Protein AF-0000000068168580 (afdb_homodimer)

Foldseek 3Di:
DDKKKKKKFFAFAPPCLVVLQVVLVPDPQWPHKDQDDDPGGIMTMGIDRDPVRVVVSVVVSVPPPRTDDIDMGIDD/DDKKKKKKFFAFAPPCLVVLQVVLVPDPQWPHKDQDDDPGGIMTMGIDRDPVRVVVSVVVSVPPPGTDDIDMGIDD

Structure (mmCIF, N/CA/C/O backbone):
data_AF-0000000068168580-model_v1
#
loop_
_entity.id
_entity.type
_entity.pdbx_description
1 polymer 'Transcriptional regulator, AsnC family'
#
loop_
_atom_site.group_PDB
_atom_site.id
_atom_site.type_symbol
_atom_site.label_atom_id
_atom_site.label_alt_id
_atom_site.label_comp_id
_atom_site.label_asym_id
_atom_site.label_entity_id
_atom_site.label_seq_id
_atom_site.pdbx_PDB_ins_code
_atom_site.Cartn_x
_atom_site.Cartn_y
_atom_site.Cartn_z
_atom_site.occupancy
_atom_site.B_iso_or_equiv
_atom_site.auth_seq_id
_atom_site.auth_comp_id
_atom_site.auth_asym_id
_atom_site.auth_atom_id
_atom_site.pdbx_PDB_model_num
ATOM 1 N N . MET A 1 1 ? -11.508 -7.109 18.938 1 48.69 1 MET A N 1
ATOM 2 C CA . MET A 1 1 ? -12.266 -6.309 17.984 1 48.69 1 MET A CA 1
ATOM 3 C C . MET A 1 1 ? -11.383 -5.863 16.828 1 48.69 1 MET A C 1
ATOM 5 O O . MET A 1 1 ? -10.312 -5.285 17.047 1 48.69 1 MET A O 1
ATOM 9 N N . GLY A 1 2 ? -11.336 -6.301 15.555 1 68.12 2 GLY A N 1
ATOM 10 C CA . GLY A 1 2 ? -10.422 -6.238 14.43 1 68.12 2 GLY A CA 1
ATOM 11 C C . GLY A 1 2 ? -10.188 -4.828 13.922 1 68.12 2 GLY A C 1
ATOM 12 O O . GLY A 1 2 ? -11.016 -3.941 14.141 1 68.12 2 GLY A O 1
ATOM 13 N N . SER A 1 3 ? -8.992 -4.262 13.93 1 86.94 3 SER A N 1
ATOM 14 C CA . SER A 1 3 ? -8.68 -2.92 13.453 1 86.94 3 SER A CA 1
ATOM 15 C C . SER A 1 3 ? -8.828 -2.826 11.938 1 86.94 3 SER A C 1
ATOM 17 O O . SER A 1 3 ? -8.789 -3.842 11.234 1 86.94 3 SER A O 1
ATOM 19 N N . LEU A 1 4 ? -9.375 -1.582 11.539 1 93.81 4 LEU A N 1
ATOM 20 C CA . LEU A 1 4 ? -9.422 -1.288 10.117 1 93.81 4 LEU A CA 1
ATOM 21 C C . LEU A 1 4 ? -8.07 -0.809 9.609 1 93.81 4 LEU A C 1
ATOM 23 O O . LEU A 1 4 ? -7.324 -0.15 10.344 1 93.81 4 LEU A O 1
ATOM 27 N N . LYS A 1 5 ? -7.773 -1.195 8.391 1 96.44 5 LYS A N 1
ATOM 28 C CA . LYS A 1 5 ? -6.539 -0.759 7.746 1 96.44 5 LYS A CA 1
ATOM 29 C C . LYS A 1 5 ? -6.828 0.059 6.492 1 96.44 5 LYS A C 1
ATOM 31 O O . LYS A 1 5 ? -7.863 -0.126 5.848 1 96.44 5 LYS A O 1
ATOM 36 N N . ALA A 1 6 ? -6.023 0.995 6.227 1 97.44 6 ALA A N 1
ATOM 37 C CA . ALA A 1 6 ? -6.078 1.724 4.965 1 97.44 6 ALA A CA 1
ATOM 38 C C . ALA A 1 6 ? -4.68 2.08 4.473 1 97.44 6 ALA A C 1
ATOM 40 O O . ALA A 1 6 ? -3.719 2.062 5.25 1 97.44 6 ALA A O 1
ATOM 41 N N . TYR A 1 7 ? -4.59 2.291 3.244 1 98.19 7 TYR A N 1
ATOM 42 C CA . TYR A 1 7 ? -3.375 2.785 2.604 1 98.19 7 TYR A CA 1
ATOM 43 C C . TYR A 1 7 ? -3.629 4.121 1.915 1 98.19 7 TYR A C 1
ATOM 45 O O . TYR A 1 7 ? -4.629 4.285 1.211 1 98.19 7 TYR A O 1
ATOM 53 N N . VAL A 1 8 ? -2.74 5.043 2.119 1 98.06 8 VAL A N 1
ATOM 54 C CA . VAL A 1 8 ? -2.791 6.312 1.407 1 98.06 8 VAL A CA 1
ATOM 55 C C . VAL A 1 8 ? -1.574 6.441 0.492 1 98.06 8 VAL A C 1
ATOM 57 O O . VAL A 1 8 ? -0.433 6.434 0.961 1 98.06 8 VAL A O 1
ATOM 60 N N . LEU A 1 9 ? -1.801 6.473 -0.79 1 98 9 LEU A N 1
ATOM 61 C CA . LEU A 1 9 ? -0.771 6.703 -1.797 1 98 9 LEU A CA 1
ATOM 62 C C . LEU A 1 9 ? -0.623 8.195 -2.088 1 98 9 LEU A C 1
ATOM 64 O O . LEU A 1 9 ? -1.611 8.883 -2.352 1 98 9 LEU A O 1
ATOM 68 N N . LEU A 1 10 ? 0.656 8.688 -2.076 1 98.38 10 LEU A N 1
ATOM 69 C CA . LEU A 1 10 ? 0.835 10.141 -2.121 1 98.38 10 LEU A CA 1
ATOM 70 C C . LEU A 1 10 ? 1.738 10.539 -3.283 1 98.38 10 LEU A C 1
ATOM 72 O O . LEU A 1 10 ? 2.736 9.867 -3.557 1 98.38 10 LEU A O 1
ATOM 76 N N . ILE A 1 11 ? 1.326 11.578 -3.955 1 98.19 11 ILE A N 1
ATOM 77 C CA . ILE A 1 11 ? 2.26 12.375 -4.746 1 98.19 11 ILE A CA 1
ATOM 78 C C . ILE A 1 11 ? 2.633 13.648 -3.984 1 98.19 11 ILE A C 1
ATOM 80 O O . ILE A 1 11 ? 1.759 14.352 -3.48 1 98.19 11 ILE A O 1
ATOM 84 N N . THR A 1 12 ? 3.898 13.906 -3.846 1 98.25 12 THR A N 1
ATOM 85 C CA . THR A 1 12 ? 4.375 15.039 -3.064 1 98.25 12 THR A CA 1
ATOM 86 C C . THR A 1 12 ? 5.055 16.062 -3.965 1 98.25 12 THR A C 1
ATOM 88 O O . THR A 1 12 ? 5.348 15.789 -5.129 1 98.25 12 THR A O 1
ATOM 91 N N . SER A 1 13 ? 5.191 17.281 -3.393 1 98 13 SER A N 1
ATOM 92 C CA . SER A 1 13 ? 6.043 18.266 -4.066 1 98 13 SER A CA 1
ATOM 93 C C . SER A 1 13 ? 7.445 17.703 -4.289 1 98 13 SER A C 1
ATOM 95 O O . SER A 1 13 ? 7.918 16.859 -3.525 1 98 13 SER A O 1
ATOM 97 N N . ILE A 1 14 ? 8.07 18.172 -5.43 1 96.31 14 ILE A N 1
ATOM 98 C CA . ILE A 1 14 ? 9.383 17.688 -5.82 1 96.31 14 ILE A CA 1
ATOM 99 C C . ILE A 1 14 ? 10.359 17.812 -4.652 1 96.31 14 ILE A C 1
ATOM 101 O O . ILE A 1 14 ? 10.484 18.891 -4.062 1 96.31 14 ILE A O 1
ATOM 105 N N . GLY A 1 15 ? 11.039 16.75 -4.266 1 96.5 15 GLY A N 1
ATOM 106 C CA . GLY A 1 15 ? 12.086 16.766 -3.258 1 96.5 15 GLY A CA 1
ATOM 107 C C . GLY A 1 15 ? 11.555 16.781 -1.84 1 96.5 15 GLY A C 1
ATOM 108 O O . GLY A 1 15 ? 12.312 16.922 -0.883 1 96.5 15 GLY A O 1
ATOM 109 N N . LYS A 1 16 ? 10.258 16.547 -1.66 1 97.38 16 LYS A N 1
ATOM 110 C CA . LYS A 1 16 ? 9.68 16.734 -0.329 1 97.38 16 LYS A CA 1
ATOM 111 C C . LYS A 1 16 ? 9.234 15.398 0.261 1 97.38 16 LYS A C 1
ATOM 113 O O . LYS A 1 16 ? 8.633 15.359 1.337 1 97.38 16 LYS A O 1
ATOM 118 N N . GLU A 1 17 ? 9.508 14.297 -0.375 1 97.31 17 GLU A N 1
ATOM 119 C CA . GLU A 1 17 ? 9.031 12.984 0.058 1 97.31 17 GLU A CA 1
ATOM 120 C C . GLU A 1 17 ? 9.492 12.672 1.479 1 97.31 17 GLU A C 1
ATOM 122 O O . GLU A 1 17 ? 8.703 12.219 2.309 1 97.31 17 GLU A O 1
ATOM 127 N N . THR A 1 18 ? 10.805 12.961 1.771 1 96.25 18 THR A N 1
ATOM 128 C CA . THR A 1 18 ? 11.367 12.648 3.08 1 96.25 18 THR A CA 1
ATOM 129 C C . THR A 1 18 ? 10.734 13.523 4.16 1 96.25 18 THR A C 1
ATOM 131 O O . THR A 1 18 ? 10.391 13.031 5.238 1 96.25 18 THR A O 1
ATOM 134 N N . ASP A 1 19 ? 10.602 14.789 3.865 1 97.5 19 ASP A N 1
ATOM 135 C CA . ASP A 1 19 ? 9.969 15.703 4.809 1 97.5 19 ASP A CA 1
ATOM 136 C C . ASP A 1 19 ? 8.531 15.266 5.117 1 97.5 19 ASP A C 1
ATOM 138 O O . ASP A 1 19 ? 8.125 15.227 6.277 1 97.5 19 ASP A O 1
ATOM 142 N N . VAL A 1 20 ? 7.785 14.977 4.086 1 98.06 20 VAL A N 1
ATOM 143 C CA . VAL A 1 20 ? 6.402 14.531 4.219 1 98.06 20 VAL A CA 1
ATOM 144 C C . VAL A 1 20 ? 6.352 13.266 5.066 1 98.06 20 VAL A C 1
ATOM 146 O O . VAL A 1 20 ? 5.57 13.18 6.016 1 98.06 20 VAL A O 1
ATOM 149 N N . LEU A 1 21 ? 7.223 12.336 4.738 1 97.12 21 LEU A N 1
ATOM 150 C CA . LEU A 1 21 ? 7.27 11.062 5.449 1 97.12 21 LEU A CA 1
ATOM 151 C C . LEU A 1 21 ? 7.547 11.281 6.934 1 97.12 21 LEU A C 1
ATOM 153 O O . LEU A 1 21 ? 6.879 10.703 7.789 1 97.12 21 LEU A O 1
ATOM 157 N N . ASN A 1 22 ? 8.531 12.086 7.246 1 97.06 22 ASN A N 1
ATOM 158 C CA . ASN A 1 22 ? 8.906 12.359 8.633 1 97.06 22 ASN A CA 1
ATOM 159 C C . ASN A 1 22 ? 7.75 12.977 9.406 1 97.06 22 ASN A C 1
ATOM 161 O O . ASN A 1 22 ? 7.527 12.633 10.57 1 97.06 22 ASN A O 1
ATOM 165 N N . GLU A 1 23 ? 7.074 13.844 8.797 1 97.31 23 GLU A N 1
ATOM 166 C CA . GLU A 1 23 ? 5.938 14.492 9.438 1 97.31 23 GLU A CA 1
ATOM 167 C C . GLU A 1 23 ? 4.789 13.508 9.656 1 97.31 23 GLU A C 1
ATOM 169 O O . GLU A 1 23 ? 4.172 13.492 10.727 1 97.31 23 GLU A O 1
ATOM 174 N N . LEU A 1 24 ? 4.477 12.695 8.688 1 97.5 24 LEU A N 1
ATOM 175 C CA . LEU A 1 24 ? 3.328 11.797 8.75 1 97.5 24 LEU A CA 1
ATOM 176 C C . LEU A 1 24 ? 3.551 10.703 9.781 1 97.5 24 LEU A C 1
ATOM 178 O O . LEU A 1 24 ? 2.604 10.242 10.43 1 97.5 24 LEU A O 1
ATOM 182 N N . LYS A 1 25 ? 4.777 10.273 9.93 1 96.44 25 LYS A N 1
ATOM 183 C CA . LYS A 1 25 ? 5.09 9.203 10.875 1 96.44 25 LYS A CA 1
ATOM 184 C C . LYS A 1 25 ? 4.7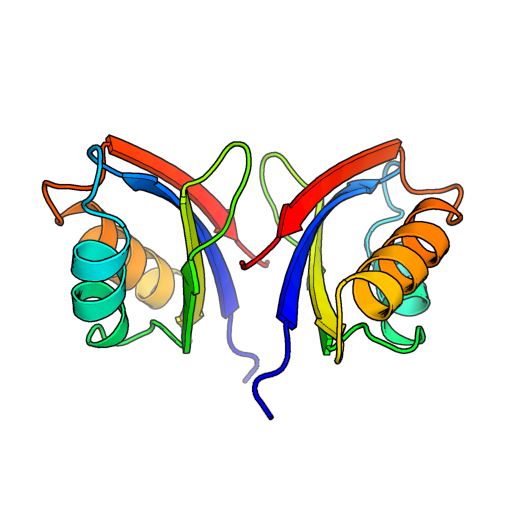93 9.633 12.305 1 96.44 25 LYS A C 1
ATOM 186 O O . LYS A 1 25 ? 4.68 8.789 13.203 1 96.44 25 LYS A O 1
ATOM 191 N N . LYS A 1 26 ? 4.625 10.891 12.516 1 96.62 26 LYS A N 1
ATOM 192 C CA . LYS A 1 26 ? 4.34 11.422 13.844 1 96.62 26 LYS A CA 1
ATOM 193 C C . LYS A 1 26 ? 2.844 11.406 14.141 1 96.62 26 LYS A C 1
ATOM 195 O O . LYS A 1 26 ? 2.426 11.609 15.281 1 96.62 26 LYS A O 1
ATOM 200 N N . LEU A 1 27 ? 2.074 11.211 13.18 1 97.06 27 LEU A N 1
ATOM 201 C CA . LEU A 1 27 ? 0.625 11.273 13.336 1 97.06 27 LEU A CA 1
ATOM 202 C C . LEU A 1 27 ? 0.094 10.008 13.992 1 97.06 27 LEU A C 1
ATOM 204 O O . LEU A 1 27 ? 0.48 8.898 13.609 1 97.06 27 LEU A O 1
ATOM 208 N N . GLU A 1 28 ? -0.857 10.281 14.828 1 94.94 28 GLU A N 1
ATOM 209 C CA . GLU A 1 28 ? -1.583 9.148 15.398 1 94.94 28 GLU A CA 1
ATOM 210 C C . GLU A 1 28 ? -2.371 8.398 14.32 1 94.94 28 GLU A C 1
ATOM 212 O O . GLU A 1 28 ? -2.984 9.016 13.453 1 94.94 28 GLU A O 1
ATOM 217 N N . GLY A 1 29 ? -2.355 7.082 14.297 1 96.5 29 GLY A N 1
ATOM 218 C CA . GLY A 1 29 ? -3.07 6.273 13.328 1 96.5 29 GLY A CA 1
ATOM 219 C C . GLY A 1 29 ? -2.188 5.785 12.195 1 96.5 29 GLY A C 1
ATOM 220 O O . GLY A 1 29 ? -2.555 4.855 11.469 1 96.5 29 GLY A O 1
ATOM 221 N N . VAL A 1 30 ? -1.084 6.562 12.016 1 98 30 VAL A N 1
ATOM 222 C CA . VAL A 1 30 ? -0.142 6.113 11 1 98 30 VAL A CA 1
ATOM 223 C C . VAL A 1 30 ? 0.712 4.973 11.547 1 98 30 VAL A C 1
ATOM 225 O O . VAL A 1 30 ? 1.419 5.148 1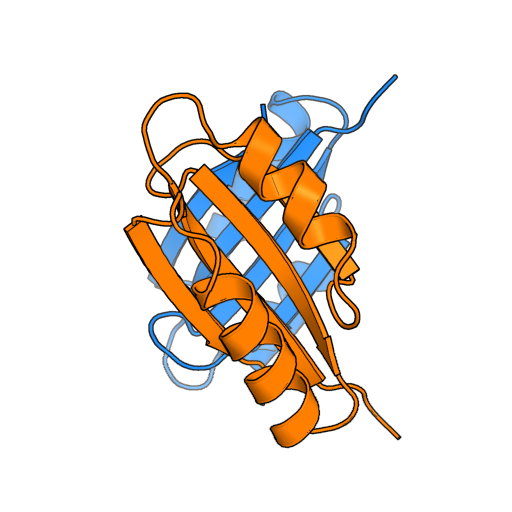2.547 1 98 30 VAL A O 1
ATOM 228 N N . LYS A 1 31 ? 0.638 3.859 10.914 1 96.75 31 LYS A N 1
ATOM 229 C CA . LYS A 1 31 ? 1.384 2.678 11.336 1 96.75 31 LYS A CA 1
ATOM 230 C C . LYS A 1 31 ? 2.77 2.645 10.703 1 96.75 31 LYS A C 1
ATOM 232 O O . LYS A 1 31 ? 3.74 2.227 11.336 1 96.75 31 LYS A O 1
ATOM 237 N N . ASP A 1 32 ? 2.811 3.031 9.5 1 96.12 32 ASP A N 1
ATOM 238 C CA . ASP A 1 32 ? 4.07 3.014 8.766 1 96.12 32 ASP A CA 1
ATOM 239 C C . ASP A 1 32 ? 4.004 3.924 7.539 1 96.12 32 ASP A C 1
ATOM 241 O O . ASP A 1 32 ? 2.918 4.227 7.043 1 96.12 32 ASP A O 1
ATOM 245 N N . GLY A 1 33 ? 5.113 4.379 7.129 1 97.12 33 GLY A N 1
ATOM 246 C CA . GLY A 1 33 ? 5.305 5.137 5.906 1 97.12 33 GLY A CA 1
ATOM 247 C C . GLY A 1 33 ? 6.551 4.734 5.141 1 97.12 33 GLY A C 1
ATOM 248 O O . GLY A 1 33 ? 7.605 4.512 5.738 1 97.12 33 GLY A O 1
ATOM 249 N N . THR A 1 34 ? 6.367 4.68 3.885 1 96.56 34 THR A N 1
ATOM 250 C CA . THR A 1 34 ? 7.477 4.223 3.049 1 96.56 34 THR A CA 1
ATOM 251 C C . THR A 1 34 ? 7.605 5.094 1.804 1 96.56 34 THR A C 1
ATOM 253 O O . THR A 1 34 ? 6.645 5.254 1.048 1 96.56 34 THR A O 1
ATOM 256 N N . ALA A 1 35 ? 8.812 5.668 1.633 1 96.38 35 ALA A N 1
ATOM 257 C CA . ALA A 1 35 ? 9.086 6.289 0.338 1 96.38 35 ALA A CA 1
ATOM 258 C C . ALA A 1 35 ? 9.188 5.234 -0.762 1 96.38 35 ALA A C 1
ATOM 260 O O . ALA A 1 35 ? 9.82 4.191 -0.577 1 96.38 35 ALA A O 1
ATOM 261 N N . VAL A 1 36 ? 8.5 5.504 -1.874 1 96.19 36 VAL A N 1
ATOM 262 C CA . VAL A 1 36 ? 8.492 4.539 -2.969 1 96.19 36 VAL A CA 1
ATOM 263 C C . VAL A 1 36 ? 8.742 5.258 -4.293 1 96.19 36 VAL A C 1
ATOM 265 O O . VAL A 1 36 ? 8.75 6.492 -4.344 1 96.19 36 VAL A O 1
ATOM 268 N N . TYR A 1 37 ? 9.047 4.328 -5.293 1 92.5 37 TYR A N 1
ATOM 269 C CA . TYR A 1 37 ? 9.258 4.824 -6.648 1 92.5 37 TYR A CA 1
ATOM 270 C C . TYR A 1 37 ? 8.195 4.289 -7.598 1 92.5 37 TYR A C 1
ATOM 272 O O . TYR A 1 37 ? 7.711 3.168 -7.426 1 92.5 37 TYR A O 1
ATOM 280 N N . GLY A 1 38 ? 7.949 5.105 -8.586 1 90.31 38 GLY A N 1
ATOM 281 C CA . GLY A 1 38 ? 6.879 4.812 -9.523 1 90.31 38 GLY A CA 1
ATOM 282 C C . GLY A 1 38 ? 5.891 5.957 -9.68 1 90.31 38 GLY A C 1
ATOM 283 O O . GLY A 1 38 ? 6.293 7.117 -9.805 1 90.31 38 GLY A O 1
ATOM 284 N N . GLU A 1 39 ? 4.617 5.527 -9.656 1 92.25 39 GLU A N 1
ATOM 285 C CA . GLU A 1 39 ? 3.592 6.539 -9.898 1 92.25 39 GLU A CA 1
ATOM 286 C C . GLU A 1 39 ? 3.346 7.387 -8.656 1 92.25 39 GLU A C 1
ATOM 288 O O . GLU A 1 39 ? 2.758 8.469 -8.742 1 92.25 39 GLU A O 1
ATOM 293 N N . TYR A 1 40 ? 3.67 6.879 -7.555 1 97.06 40 TYR A N 1
ATOM 294 C CA . TYR A 1 40 ? 3.521 7.594 -6.293 1 97.06 40 TYR A CA 1
ATOM 295 C C . TYR A 1 40 ? 4.871 7.777 -5.609 1 97.06 40 TYR A C 1
ATOM 297 O O . TYR A 1 40 ? 5.82 7.043 -5.883 1 97.06 40 TYR A O 1
ATOM 305 N N . ASP A 1 41 ? 4.902 8.703 -4.703 1 97.5 41 ASP A N 1
ATOM 306 C CA . ASP A 1 41 ? 6.152 9.031 -4.027 1 97.5 41 ASP A CA 1
ATOM 307 C C . ASP A 1 41 ? 6.227 8.367 -2.652 1 97.5 41 ASP A C 1
ATOM 309 O O . ASP A 1 41 ? 7.316 8.078 -2.152 1 97.5 41 ASP A O 1
ATOM 313 N N . VAL A 1 42 ? 5.09 8.227 -1.977 1 97.94 42 VAL A N 1
ATOM 314 C CA . VAL A 1 42 ? 5.023 7.723 -0.608 1 97.94 42 VAL A CA 1
ATOM 315 C C . VAL A 1 42 ? 3.803 6.82 -0.449 1 97.94 42 VAL A C 1
ATOM 317 O O . VAL A 1 42 ? 2.721 7.133 -0.951 1 97.94 42 VAL A O 1
ATOM 320 N N . VAL A 1 43 ? 3.955 5.703 0.212 1 98.19 43 VAL A N 1
ATOM 321 C CA . VAL A 1 43 ? 2.84 4.895 0.696 1 98.19 43 VAL A CA 1
ATOM 322 C C . VAL A 1 43 ? 2.754 4.992 2.217 1 98.19 43 VAL A C 1
ATOM 324 O O . VAL A 1 43 ? 3.744 4.766 2.916 1 98.19 43 VAL A O 1
ATOM 327 N N . VAL A 1 44 ? 1.598 5.328 2.74 1 98.25 44 VAL A N 1
ATOM 328 C CA . VAL A 1 44 ? 1.349 5.418 4.176 1 98.25 44 VAL A CA 1
ATOM 329 C C . VAL A 1 44 ? 0.354 4.34 4.594 1 98.25 44 VAL A C 1
ATOM 331 O O . VAL A 1 44 ? -0.708 4.191 3.986 1 98.25 44 VAL A O 1
ATOM 334 N N . GLU A 1 45 ? 0.703 3.547 5.527 1 98 45 GLU A N 1
ATOM 335 C CA . GLU A 1 45 ? -0.191 2.562 6.129 1 98 45 GLU A CA 1
ATOM 336 C C . GLU A 1 45 ? -0.86 3.117 7.383 1 98 45 GLU A C 1
ATOM 338 O O . GLU A 1 45 ? -0.181 3.582 8.297 1 98 45 GLU A O 1
ATOM 343 N N . ILE A 1 46 ? -2.148 3.025 7.391 1 97.69 46 ILE A N 1
ATOM 344 C CA . ILE A 1 46 ? -2.951 3.57 8.477 1 97.69 46 ILE A CA 1
ATOM 345 C C . ILE A 1 46 ? -3.727 2.445 9.164 1 97.69 46 ILE A C 1
ATOM 347 O O . ILE A 1 46 ? -4.168 1.5 8.508 1 97.69 46 ILE A O 1
ATOM 351 N N . GLU A 1 47 ? -3.873 2.564 10.469 1 97.19 47 GLU A N 1
ATOM 352 C CA . GLU A 1 47 ? -4.723 1.665 11.242 1 97.19 47 GLU A CA 1
ATOM 353 C C . GLU A 1 47 ? -5.613 2.443 12.211 1 97.19 47 GLU A C 1
ATOM 355 O O . GLU A 1 47 ? -5.176 3.426 12.812 1 97.19 47 GLU A O 1
ATOM 360 N N . GLY A 1 48 ? -6.805 2.051 12.305 1 96.38 48 GLY A N 1
ATOM 361 C CA . GLY A 1 48 ? -7.766 2.678 13.195 1 96.38 48 GLY A CA 1
ATOM 362 C C . GLY A 1 48 ? -8.805 1.71 13.727 1 96.38 48 GLY A C 1
ATOM 363 O O . GLY A 1 48 ? -9 0.628 13.164 1 96.38 48 GLY A O 1
ATOM 364 N N . LYS A 1 49 ? -9.492 2.098 14.742 1 95.31 49 LYS A N 1
ATOM 365 C CA . LYS A 1 49 ? -10.477 1.226 15.383 1 95.31 49 LYS A CA 1
ATOM 366 C C . LYS A 1 49 ? -11.781 1.198 14.594 1 95.31 49 LYS A C 1
ATOM 368 O O . LYS A 1 49 ? -12.547 0.24 14.688 1 95.31 49 LYS A O 1
ATOM 373 N N . ASP A 1 50 ? -12.031 2.289 13.922 1 94.31 50 ASP A N 1
ATOM 374 C CA . ASP A 1 50 ? -13.227 2.42 13.086 1 94.31 50 ASP A CA 1
ATOM 375 C C . ASP A 1 50 ? -13 3.43 11.961 1 94.31 50 ASP A C 1
ATOM 377 O O . ASP A 1 50 ? -11.906 3.979 11.82 1 94.31 50 ASP A O 1
ATOM 381 N N . LEU A 1 51 ? -14.023 3.533 11.117 1 94.38 51 LEU A N 1
ATOM 382 C CA . LEU A 1 51 ? -13.914 4.395 9.945 1 94.38 51 LEU A CA 1
ATOM 383 C C . LEU A 1 51 ? -13.664 5.844 10.359 1 94.38 51 LEU A C 1
ATOM 385 O O . LEU A 1 51 ? -12.961 6.578 9.664 1 94.38 51 LEU A O 1
ATOM 389 N N . ASP A 1 52 ? -14.305 6.223 11.445 1 95.94 52 ASP A N 1
ATOM 390 C CA . ASP A 1 52 ? -14.109 7.586 11.93 1 95.94 52 ASP A CA 1
ATOM 391 C C . ASP A 1 52 ? -12.633 7.848 12.242 1 95.94 52 ASP A C 1
ATOM 393 O O . ASP A 1 52 ? -12.102 8.906 11.914 1 95.94 52 ASP A O 1
ATOM 397 N N . ASP A 1 53 ? -11.977 6.926 12.922 1 95.94 53 ASP A N 1
ATOM 398 C CA . ASP A 1 53 ? -10.555 7.035 13.219 1 95.94 53 ASP A CA 1
ATOM 399 C C . ASP A 1 53 ? -9.727 7.129 11.945 1 95.94 53 ASP A C 1
ATOM 401 O O . ASP A 1 53 ? -8.812 7.949 11.844 1 95.94 53 ASP A O 1
ATOM 405 N N . ILE A 1 54 ? -10.047 6.293 11.008 1 96.62 54 ILE A N 1
ATOM 406 C CA . ILE A 1 54 ? -9.344 6.273 9.727 1 96.62 54 ILE A CA 1
ATOM 407 C C . ILE A 1 54 ? -9.5 7.625 9.031 1 96.62 54 ILE A C 1
ATOM 409 O O . ILE A 1 54 ? -8.508 8.227 8.602 1 96.62 54 ILE A O 1
ATOM 413 N N . ASN A 1 55 ? -10.758 8.086 8.906 1 96.44 55 ASN A N 1
ATOM 414 C CA . ASN A 1 55 ? -11.047 9.352 8.242 1 96.44 55 ASN A CA 1
ATOM 415 C C . ASN A 1 55 ? -10.312 10.516 8.906 1 96.44 55 ASN A C 1
ATOM 417 O O . ASN A 1 55 ? -9.844 11.43 8.227 1 96.44 55 ASN A O 1
ATOM 421 N N . ARG A 1 56 ? -10.25 10.484 10.195 1 97.38 56 ARG A N 1
ATOM 422 C CA . ARG A 1 56 ? -9.516 11.523 10.922 1 97.38 56 ARG A CA 1
ATOM 423 C C . ARG A 1 56 ? -8.047 11.531 10.531 1 97.38 56 ARG A C 1
ATOM 425 O O . ARG A 1 56 ? -7.465 12.602 10.312 1 97.38 56 ARG A O 1
ATOM 432 N N . THR A 1 57 ? -7.449 10.398 10.547 1 97.88 57 THR A N 1
ATOM 433 C CA . THR A 1 57 ? -6.043 10.297 10.172 1 97.88 57 THR A CA 1
ATOM 434 C C . THR A 1 57 ? -5.824 10.781 8.742 1 97.88 57 THR A C 1
ATOM 436 O O . THR A 1 57 ? -4.895 11.539 8.477 1 97.88 57 THR A O 1
ATOM 439 N N . ILE A 1 58 ? -6.734 10.367 7.82 1 97.5 58 ILE A N 1
ATOM 440 C CA . ILE A 1 58 ? -6.645 10.781 6.422 1 97.5 58 ILE A CA 1
ATOM 441 C C . ILE A 1 58 ? -6.727 12.297 6.324 1 97.5 58 ILE A C 1
ATOM 443 O O . ILE A 1 58 ? -5.957 12.922 5.59 1 97.5 58 ILE A O 1
ATOM 447 N N . SER A 1 59 ? -7.656 12.836 7.07 1 97.62 59 SER A N 1
ATOM 448 C CA . SER A 1 59 ? -7.828 14.289 7.062 1 97.62 59 SER A CA 1
ATOM 449 C C . SER A 1 59 ? -6.559 14.992 7.523 1 97.62 59 SER A C 1
ATOM 451 O O . SER A 1 59 ? -6.176 16.031 6.961 1 97.62 59 SER A O 1
ATOM 453 N N . GLN A 1 60 ? -5.93 14.484 8.523 1 97.75 60 GLN A N 1
ATOM 454 C CA . GLN A 1 60 ? -4.688 15.07 9.016 1 97.75 60 GLN A CA 1
ATOM 455 C C . GLN A 1 60 ? -3.578 14.961 7.973 1 97.75 60 GLN A C 1
ATOM 457 O O . GLN A 1 60 ? -2.793 15.891 7.793 1 97.75 60 GLN A O 1
ATOM 462 N N . ILE A 1 61 ? -3.465 13.867 7.309 1 98.06 61 ILE A N 1
ATOM 463 C CA . ILE A 1 61 ? -2.477 13.656 6.258 1 98.06 61 ILE A CA 1
ATOM 464 C C . ILE A 1 61 ? -2.656 14.711 5.164 1 98.06 61 ILE A C 1
ATOM 466 O O . ILE A 1 61 ? -1.685 15.328 4.727 1 98.06 61 ILE A O 1
ATOM 470 N N . ARG A 1 62 ? -3.865 14.922 4.773 1 97.06 62 ARG A N 1
ATOM 471 C CA . ARG A 1 62 ? -4.172 15.773 3.631 1 97.06 62 ARG A CA 1
ATOM 472 C C . ARG A 1 62 ? -3.908 17.25 3.957 1 97.06 62 ARG A C 1
ATOM 474 O O . ARG A 1 62 ? -3.908 18.094 3.062 1 97.06 62 ARG A O 1
ATOM 481 N N . ARG A 1 63 ? -3.584 17.531 5.184 1 96.62 63 ARG A N 1
ATOM 482 C CA . ARG A 1 63 ? -3.322 18.922 5.582 1 96.62 63 ARG A CA 1
ATOM 483 C C . ARG A 1 63 ? -1.893 19.328 5.238 1 96.62 63 ARG A C 1
ATOM 485 O O . ARG A 1 63 ? -1.556 20.516 5.258 1 96.62 63 ARG A O 1
ATOM 492 N N . ASN A 1 64 ? -1.067 18.375 5.055 1 97.81 64 ASN A N 1
ATOM 493 C CA . ASN A 1 64 ? 0.314 18.688 4.703 1 97.81 64 ASN A CA 1
ATOM 494 C C . ASN A 1 64 ? 0.406 19.375 3.344 1 97.81 64 ASN A C 1
ATOM 496 O O . ASN A 1 64 ? 0.027 18.797 2.324 1 97.81 64 ASN A O 1
ATOM 500 N N . PRO A 1 65 ? 0.923 20.578 3.293 1 97.5 65 PRO A N 1
ATOM 501 C CA . PRO A 1 65 ? 0.878 21.359 2.053 1 97.5 65 PRO A CA 1
ATOM 502 C C . PRO A 1 65 ? 1.805 20.812 0.974 1 97.5 65 PRO A C 1
ATOM 504 O O . PRO A 1 65 ? 1.72 21.219 -0.187 1 97.5 65 PRO A O 1
ATOM 507 N N . ASN A 1 66 ? 2.654 19.984 1.325 1 98.5 66 ASN A N 1
ATOM 508 C CA . ASN A 1 66 ? 3.588 19.438 0.353 1 98.5 66 ASN A CA 1
ATOM 509 C C . ASN A 1 66 ? 3.031 18.172 -0.298 1 98.5 66 ASN A C 1
ATOM 511 O O . ASN A 1 66 ? 3.717 17.516 -1.09 1 98.5 66 ASN A O 1
ATOM 515 N N . ILE A 1 67 ? 1.836 17.781 0.042 1 98.25 67 ILE A N 1
ATOM 516 C CA . ILE A 1 67 ? 1.139 16.688 -0.621 1 98.25 67 ILE A CA 1
ATOM 517 C C . ILE A 1 67 ? 0.266 17.234 -1.747 1 98.25 67 ILE A C 1
ATOM 519 O O . ILE A 1 67 ? -0.63 18.047 -1.507 1 98.25 67 ILE A O 1
ATOM 523 N N . ILE A 1 68 ? 0.525 16.719 -2.924 1 97.94 68 ILE A N 1
ATOM 524 C CA . ILE A 1 68 ? -0.101 17.234 -4.137 1 97.94 68 ILE A CA 1
ATOM 525 C C . ILE A 1 68 ? -1.332 16.406 -4.477 1 97.94 68 ILE A C 1
ATOM 527 O O . ILE A 1 68 ? -2.34 16.938 -4.953 1 97.94 68 ILE A O 1
ATOM 531 N N . ARG A 1 69 ? -1.269 15.125 -4.32 1 96.81 69 ARG A N 1
ATOM 532 C CA . ARG A 1 69 ? -2.342 14.195 -4.656 1 96.81 69 ARG A CA 1
ATOM 533 C C . ARG A 1 69 ? -2.361 13.008 -3.695 1 96.81 69 ARG A C 1
ATOM 535 O O . ARG A 1 69 ? -1.308 12.516 -3.287 1 96.81 69 ARG A O 1
ATOM 542 N N . THR A 1 70 ? -3.609 12.594 -3.354 1 96.12 70 THR A N 1
ATOM 543 C CA . THR A 1 70 ? -3.783 11.422 -2.498 1 96.12 70 THR A CA 1
ATOM 544 C C . THR A 1 70 ? -4.766 10.438 -3.123 1 96.12 70 THR A C 1
ATOM 546 O O . THR A 1 70 ? -5.766 10.844 -3.719 1 96.12 70 THR A O 1
ATOM 549 N N . VAL A 1 71 ? -4.453 9.211 -3.084 1 96 71 VAL A N 1
ATOM 550 C CA . VAL A 1 71 ? -5.371 8.102 -3.342 1 96 71 VAL A CA 1
ATOM 551 C C . VAL A 1 71 ? -5.48 7.223 -2.1 1 96 71 VAL A C 1
ATOM 553 O O . VAL A 1 71 ? -4.469 6.762 -1.567 1 96 71 VAL A O 1
ATOM 556 N N . THR A 1 72 ? -6.711 7.039 -1.644 1 95.69 72 THR A N 1
ATOM 557 C CA . THR A 1 72 ? -6.906 6.242 -0.436 1 95.69 72 THR A CA 1
ATOM 558 C C . THR A 1 72 ? -7.586 4.918 -0.765 1 95.69 72 THR A C 1
ATOM 560 O O . THR A 1 72 ? -8.594 4.891 -1.478 1 95.69 72 THR A O 1
ATOM 563 N N . LEU A 1 73 ? -6.934 3.838 -0.286 1 96.06 73 LEU A N 1
ATOM 564 C CA . LEU A 1 73 ? -7.488 2.492 -0.365 1 96.06 73 LEU A CA 1
ATOM 565 C C . LEU A 1 73 ? -7.852 1.971 1.021 1 96.06 73 LEU A C 1
ATOM 567 O O . LEU A 1 73 ? -6.988 1.861 1.895 1 96.06 73 LEU A O 1
ATOM 571 N N . ILE A 1 74 ? -9.141 1.625 1.292 1 94.81 74 ILE A N 1
ATOM 572 C CA . ILE A 1 74 ? -9.609 1.27 2.629 1 94.81 74 ILE A CA 1
ATOM 573 C C . ILE A 1 74 ? -9.992 -0.208 2.664 1 94.81 74 ILE A C 1
ATOM 575 O O . ILE A 1 74 ? -10.602 -0.719 1.722 1 94.81 74 ILE A O 1
ATOM 579 N N . SER A 1 75 ? -9.547 -0.801 3.785 1 91.5 75 SER A N 1
ATOM 580 C CA . SER A 1 75 ? -9.984 -2.174 4.012 1 91.5 75 SER A CA 1
ATOM 581 C C . SER A 1 75 ? -11.43 -2.223 4.484 1 91.5 75 SER A C 1
ATOM 583 O O . SER A 1 75 ? -11.914 -1.276 5.105 1 91.5 75 SER A O 1
ATOM 585 N N . MET A 1 76 ? -12.203 -3.012 4.105 1 75.06 76 MET A N 1
ATOM 586 C CA . MET A 1 76 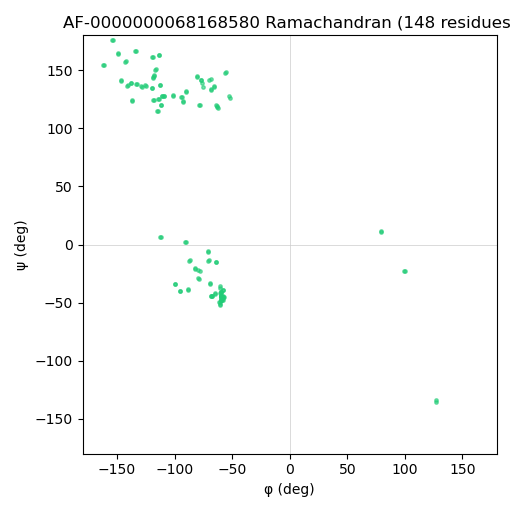? -13.523 -3.152 4.711 1 75.06 76 MET A CA 1
ATOM 587 C C . MET A 1 76 ? -13.844 -4.621 4.977 1 75.06 76 MET A C 1
ATOM 589 O O . MET A 1 76 ? -13.336 -5.504 4.289 1 75.06 76 MET A O 1
ATOM 593 N N . MET B 1 1 ? 21.453 -4.953 8.18 1 48.62 1 MET B N 1
ATOM 594 C CA . MET B 1 1 ? 21.375 -4.719 6.738 1 48.62 1 MET B CA 1
ATOM 595 C C . MET B 1 1 ? 19.938 -4.438 6.312 1 48.62 1 MET B C 1
ATOM 597 O O . MET B 1 1 ? 19.031 -5.203 6.633 1 48.62 1 MET B O 1
ATOM 601 N N . GLY B 1 2 ? 19.344 -3.275 5.938 1 68.25 2 GLY B N 1
ATOM 602 C CA . GLY B 1 2 ? 18.016 -2.74 5.773 1 68.25 2 GLY B CA 1
ATOM 603 C C . GLY B 1 2 ? 17.203 -3.461 4.711 1 68.25 2 GLY B C 1
ATOM 604 O O . GLY B 1 2 ? 17.766 -4.078 3.807 1 68.25 2 GLY B O 1
ATOM 605 N N . SER B 1 3 ? 16.094 -4.109 4.988 1 86.81 3 SER B N 1
ATOM 606 C CA . SER B 1 3 ? 15.25 -4.809 4.023 1 86.81 3 SER B CA 1
ATOM 607 C C . SER B 1 3 ? 14.523 -3.824 3.111 1 86.81 3 SER B C 1
ATOM 609 O O . SER B 1 3 ? 14.352 -2.654 3.463 1 86.81 3 SER B O 1
ATOM 611 N N . LEU B 1 4 ? 14.445 -4.305 1.792 1 93.81 4 LEU B N 1
ATOM 612 C CA . LEU B 1 4 ? 13.648 -3.541 0.842 1 93.81 4 LEU B CA 1
ATOM 613 C C . LEU B 1 4 ? 12.164 -3.863 0.998 1 93.81 4 LEU B C 1
ATOM 615 O O . LEU B 1 4 ? 11.805 -4.996 1.325 1 93.81 4 LEU B O 1
ATOM 619 N N . LYS B 1 5 ? 11.367 -2.83 0.806 1 96.44 5 LYS B N 1
ATOM 620 C CA . LYS B 1 5 ? 9.914 -3 0.861 1 96.44 5 LYS B CA 1
ATOM 621 C C . LYS B 1 5 ? 9.273 -2.656 -0.479 1 96.44 5 LYS B C 1
ATOM 623 O O . LYS B 1 5 ? 9.797 -1.841 -1.237 1 96.44 5 LYS B O 1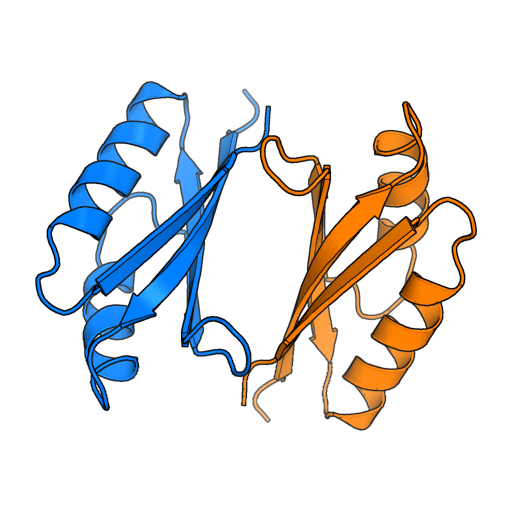
ATOM 628 N N . ALA B 1 6 ? 8.258 -3.348 -0.817 1 97.5 6 ALA B N 1
ATOM 629 C CA . ALA B 1 6 ? 7.445 -2.994 -1.98 1 97.5 6 ALA B CA 1
ATOM 630 C C . ALA B 1 6 ? 5.965 -3.248 -1.713 1 97.5 6 ALA B C 1
ATOM 632 O O . ALA B 1 6 ? 5.613 -3.979 -0.785 1 97.5 6 ALA B O 1
ATOM 633 N N . TYR B 1 7 ? 5.184 -2.6 -2.43 1 98.19 7 TYR B N 1
ATOM 634 C CA . TYR B 1 7 ? 3.74 -2.803 -2.432 1 98.19 7 TYR B CA 1
ATOM 635 C C . TYR B 1 7 ? 3.25 -3.213 -3.814 1 98.19 7 TYR B C 1
ATOM 637 O O . TYR B 1 7 ? 3.641 -2.615 -4.82 1 98.19 7 TYR B O 1
ATOM 645 N N . VAL B 1 8 ? 2.426 -4.195 -3.848 1 98.06 8 VAL B N 1
ATOM 646 C CA . VAL B 1 8 ? 1.774 -4.594 -5.09 1 98.06 8 VAL B CA 1
ATOM 647 C C . VAL B 1 8 ? 0.269 -4.363 -4.984 1 98.06 8 VAL B C 1
ATOM 649 O O . VAL B 1 8 ? -0.396 -4.945 -4.125 1 98.06 8 VAL B O 1
ATOM 652 N N . LEU B 1 9 ? -0.243 -3.473 -5.781 1 98 9 LEU B N 1
ATOM 653 C CA . LEU B 1 9 ? -1.673 -3.209 -5.895 1 98 9 LEU B CA 1
ATOM 654 C C . LEU B 1 9 ? -2.305 -4.094 -6.965 1 98 9 LEU B C 1
ATOM 656 O O . LEU B 1 9 ? -1.807 -4.164 -8.094 1 98 9 LEU B O 1
ATOM 660 N N . LEU B 1 10 ? -3.457 -4.746 -6.613 1 98.38 10 LEU B N 1
ATOM 661 C CA . LEU B 1 10 ? -3.971 -5.773 -7.516 1 98.38 10 LEU B CA 1
ATOM 662 C C . LEU B 1 10 ? -5.422 -5.492 -7.891 1 98.38 10 LEU B C 1
ATOM 664 O O . LEU B 1 10 ? -6.219 -5.082 -7.039 1 98.38 10 LEU B O 1
ATOM 668 N N . ILE B 1 11 ? -5.703 -5.668 -9.141 1 98.12 11 ILE B N 1
ATOM 669 C CA . ILE B 1 11 ? -7.074 -5.914 -9.578 1 98.12 11 ILE B CA 1
ATOM 670 C C . ILE B 1 11 ? -7.266 -7.406 -9.852 1 98.12 11 ILE B C 1
ATOM 672 O O . ILE B 1 11 ? -6.461 -8.023 -10.547 1 98.12 11 ILE B O 1
ATOM 676 N N . THR B 1 12 ? -8.273 -7.988 -9.273 1 98.25 12 THR B N 1
ATOM 677 C CA . THR B 1 12 ? -8.508 -9.422 -9.391 1 98.25 12 THR B CA 1
ATOM 678 C C . THR B 1 12 ? -9.789 -9.703 -10.164 1 98.25 12 THR B C 1
ATOM 680 O O . THR B 1 12 ? -10.594 -8.789 -10.406 1 98.25 12 THR B O 1
ATOM 683 N N . SER B 1 13 ? -9.883 -10.961 -10.609 1 98 13 SER B N 1
ATOM 684 C CA . SER B 1 13 ? -11.164 -11.398 -11.148 1 98 13 SER B CA 1
ATOM 685 C C . SER B 1 13 ? -12.289 -11.203 -10.133 1 98 13 SER B C 1
ATOM 687 O O . SER B 1 13 ? -12.047 -11.242 -8.93 1 98 13 SER B O 1
ATOM 689 N N . ILE B 1 14 ? -13.516 -10.914 -10.688 1 96.31 14 ILE B N 1
ATOM 690 C CA . ILE B 1 14 ? -14.672 -10.625 -9.844 1 96.31 14 ILE B CA 1
ATOM 691 C C . ILE B 1 14 ? -14.852 -11.742 -8.82 1 96.31 14 ILE B C 1
ATOM 693 O O . ILE B 1 14 ? -14.898 -12.922 -9.18 1 96.31 14 ILE B O 1
ATOM 697 N N . GLY B 1 15 ? -14.945 -11.43 -7.551 1 96.5 15 GLY B N 1
ATOM 698 C CA . GLY B 1 15 ? -15.25 -12.375 -6.488 1 96.5 15 GLY B CA 1
ATOM 699 C C . GLY B 1 15 ? -14.055 -13.211 -6.066 1 96.5 15 GLY B C 1
ATOM 700 O O . GLY B 1 15 ? -14.195 -14.141 -5.266 1 96.5 15 GLY B O 1
ATOM 701 N N . LYS B 1 16 ? -12.867 -12.867 -6.523 1 97.44 16 LYS B N 1
ATOM 702 C CA . LYS B 1 16 ? -11.727 -13.75 -6.273 1 97.44 16 LYS B CA 1
ATOM 703 C C . LYS B 1 16 ? -10.734 -13.102 -5.316 1 97.44 16 LYS B C 1
ATOM 705 O O . LYS B 1 16 ? -9.656 -13.656 -5.059 1 97.44 16 LYS B O 1
ATOM 710 N N . GLU B 1 17 ? -11.039 -11.961 -4.75 1 97.25 17 GLU B N 1
ATOM 711 C CA . GLU B 1 17 ? -10.117 -11.219 -3.898 1 97.25 17 GLU B CA 1
ATOM 712 C C . GLU B 1 17 ? -9.648 -12.07 -2.721 1 97.25 17 GLU B C 1
ATOM 714 O O . GLU B 1 17 ? -8.453 -12.117 -2.416 1 97.25 17 GLU B O 1
ATOM 719 N N . THR B 1 18 ? -10.609 -12.789 -2.064 1 96.25 18 THR B N 1
ATOM 720 C CA . THR B 1 18 ? -10.289 -13.586 -0.89 1 96.25 18 THR B CA 1
ATOM 721 C C . THR B 1 18 ? -9.398 -14.766 -1.269 1 96.25 18 THR B C 1
ATOM 723 O O . THR B 1 18 ? -8.422 -15.07 -0.575 1 96.25 18 THR B O 1
ATOM 726 N N . ASP B 1 19 ? -9.75 -15.414 -2.344 1 97.5 19 ASP B N 1
ATOM 727 C CA . ASP B 1 19 ? -8.945 -16.531 -2.822 1 97.5 19 ASP B CA 1
ATOM 728 C C . ASP B 1 19 ? -7.516 -16.094 -3.141 1 97.5 19 ASP B C 1
ATOM 730 O O . ASP B 1 19 ? -6.551 -16.75 -2.74 1 97.5 19 ASP B O 1
ATOM 734 N N . VAL B 1 20 ? -7.402 -15.023 -3.865 1 98.06 20 VAL B N 1
ATOM 735 C CA . VAL B 1 20 ? -6.105 -14.469 -4.238 1 98.06 20 VAL B CA 1
ATOM 736 C C . VAL B 1 20 ? -5.305 -14.141 -2.979 1 98.06 20 VAL B C 1
ATOM 738 O O . VAL B 1 20 ? -4.141 -14.523 -2.857 1 98.06 20 VAL B O 1
ATOM 741 N N . LEU B 1 21 ? -5.969 -13.477 -2.057 1 97.12 21 LEU B N 1
ATOM 742 C CA . LEU B 1 21 ? -5.32 -13.078 -0.811 1 97.12 21 LEU B CA 1
ATOM 743 C C . LEU B 1 21 ? -4.801 -14.297 -0.056 1 97.12 21 LEU B C 1
ATOM 745 O O . LEU B 1 21 ? -3.658 -14.297 0.411 1 97.12 21 LEU B O 1
ATOM 749 N N . ASN B 1 22 ? -5.617 -15.305 0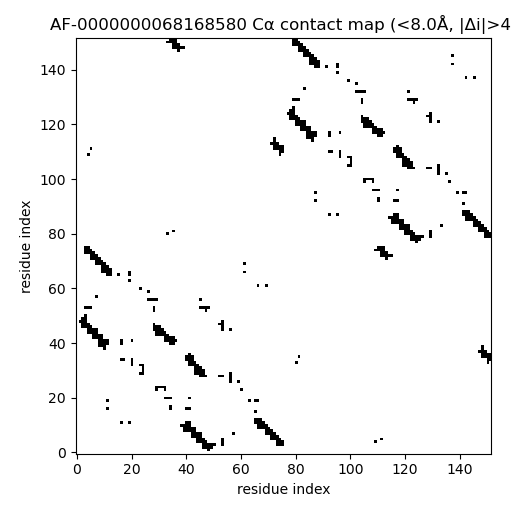.088 1 97.06 22 ASN B N 1
ATOM 750 C CA . ASN B 1 22 ? -5.238 -16.516 0.805 1 97.06 22 ASN B CA 1
ATOM 751 C C . ASN B 1 22 ? -4.031 -17.188 0.162 1 97.06 22 ASN B C 1
ATOM 753 O O . ASN B 1 22 ? -3.141 -17.688 0.862 1 97.06 22 ASN B O 1
ATOM 757 N N . GLU B 1 23 ? -4.008 -17.219 -1.087 1 97.31 23 GLU B N 1
ATOM 758 C CA . GLU B 1 23 ? -2.898 -17.828 -1.814 1 97.31 23 GLU B CA 1
ATOM 759 C C . GLU B 1 23 ? -1.62 -17.016 -1.659 1 97.31 23 GLU B C 1
ATOM 761 O O . GLU B 1 23 ? -0.542 -17.562 -1.44 1 97.31 23 GLU B O 1
ATOM 766 N N . LEU B 1 24 ? -1.714 -15.711 -1.773 1 97.44 24 LEU B N 1
ATOM 767 C CA . LEU B 1 24 ? -0.537 -14.852 -1.755 1 97.44 24 LEU B CA 1
ATOM 768 C C . LEU B 1 24 ? 0.099 -14.828 -0.369 1 97.44 24 LEU B C 1
ATOM 770 O O . LEU B 1 24 ? 1.32 -14.719 -0.243 1 97.44 24 LEU B O 1
ATOM 774 N N . LYS B 1 25 ? -0.709 -14.93 0.643 1 96.38 25 LYS B N 1
ATOM 775 C CA . LYS B 1 25 ? -0.199 -14.891 2.012 1 96.38 25 LYS B CA 1
ATOM 776 C C . LYS B 1 25 ? 0.71 -16.094 2.289 1 96.38 25 LYS B C 1
ATOM 778 O O . LYS B 1 25 ? 1.484 -16.078 3.25 1 96.38 25 LYS B O 1
ATOM 783 N N . LYS B 1 26 ? 0.663 -17.062 1.454 1 96.56 26 LYS B N 1
ATOM 784 C CA . LYS B 1 26 ? 1.478 -18.266 1.613 1 96.56 26 LYS B CA 1
ATOM 785 C C . LYS B 1 26 ? 2.85 -18.078 0.971 1 96.56 26 LYS B C 1
ATOM 787 O O . LYS B 1 26 ? 3.75 -18.906 1.183 1 96.56 26 LYS B O 1
ATOM 792 N N . LEU B 1 27 ? 2.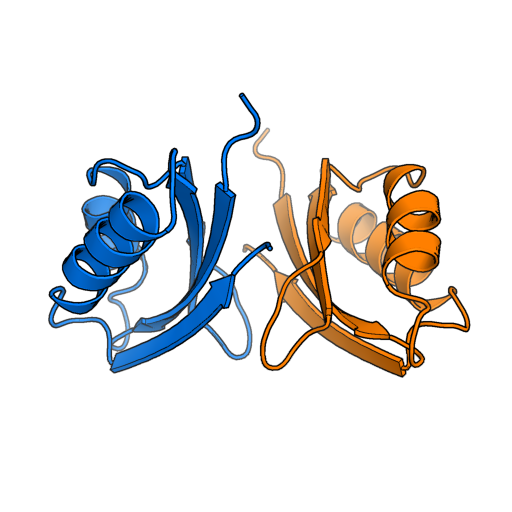998 -17.125 0.214 1 97 27 LEU B N 1
ATOM 793 C CA . LEU B 1 27 ? 4.238 -16.922 -0.528 1 97 27 LEU B CA 1
ATOM 794 C C . LEU B 1 27 ? 5.324 -16.344 0.375 1 97 27 LEU B C 1
ATOM 796 O O . LEU B 1 27 ? 5.074 -15.406 1.137 1 97 27 LEU B O 1
ATOM 800 N N . GLU B 1 28 ? 6.48 -16.875 0.093 1 94.75 28 GLU B N 1
ATOM 801 C CA . GLU B 1 28 ? 7.641 -16.297 0.757 1 94.75 28 GLU B CA 1
ATOM 802 C C . GLU B 1 28 ? 7.883 -14.867 0.296 1 94.75 28 GLU B C 1
ATOM 804 O O . GLU B 1 28 ? 7.766 -14.562 -0.893 1 94.75 28 GLU B O 1
ATOM 809 N N . GLY B 1 29 ? 8.164 -13.922 1.181 1 96.5 29 GLY B N 1
ATOM 810 C CA . GLY B 1 29 ? 8.414 -12.531 0.851 1 96.5 29 GLY B CA 1
ATOM 811 C C . GLY B 1 29 ? 7.211 -11.641 1.078 1 96.5 29 GLY B C 1
ATOM 812 O O . GLY B 1 29 ? 7.344 -10.414 1.138 1 96.5 29 GLY B O 1
ATOM 813 N N . VAL B 1 30 ? 6.043 -12.32 1.056 1 98 30 VAL B N 1
ATOM 814 C CA . VAL B 1 30 ? 4.844 -11.539 1.348 1 98 30 VAL B CA 1
ATOM 815 C C . VAL B 1 30 ? 4.727 -11.32 2.854 1 98 30 VAL B C 1
ATOM 817 O O . VAL B 1 30 ? 4.648 -12.281 3.625 1 98 30 VAL B O 1
ATOM 820 N N . LYS B 1 31 ? 4.719 -10.094 3.234 1 96.75 31 LYS B N 1
ATOM 821 C CA . LYS B 1 31 ? 4.629 -9.734 4.645 1 96.75 31 LYS B CA 1
ATOM 822 C C . LYS B 1 31 ? 3.174 -9.617 5.09 1 96.75 31 LYS B C 1
ATOM 824 O O . LYS B 1 31 ? 2.834 -9.984 6.219 1 96.75 31 LYS B O 1
ATOM 829 N N . ASP B 1 32 ? 2.393 -9.094 4.23 1 96.12 32 ASP B N 1
ATOM 830 C CA . ASP B 1 32 ? 0.982 -8.898 4.551 1 96.12 32 ASP B CA 1
ATOM 831 C C . ASP B 1 32 ? 0.156 -8.688 3.283 1 96.12 32 ASP B C 1
ATOM 833 O O . ASP B 1 32 ? 0.691 -8.305 2.242 1 96.12 32 ASP B O 1
ATOM 837 N N . GLY B 1 33 ? -1.071 -9.008 3.365 1 97.12 33 GLY B N 1
ATOM 838 C CA . GLY B 1 33 ? -2.066 -8.766 2.336 1 97.12 33 GLY B CA 1
ATOM 839 C C . GLY B 1 33 ? -3.389 -8.266 2.891 1 97.12 33 GLY B C 1
ATOM 840 O O . GLY B 1 33 ? -3.867 -8.766 3.908 1 97.12 33 GLY B O 1
ATOM 841 N N . THR B 1 34 ? -3.902 -7.344 2.193 1 96.5 34 THR B N 1
ATOM 842 C CA . THR B 1 34 ? -5.137 -6.73 2.676 1 96.5 34 THR B CA 1
ATOM 843 C C . THR B 1 34 ? -6.121 -6.527 1.528 1 96.5 34 THR B C 1
ATOM 845 O O . THR B 1 34 ? -5.789 -5.898 0.521 1 96.5 34 THR B O 1
ATOM 848 N N . ALA B 1 35 ? -7.32 -7.094 1.71 1 96.31 35 ALA B N 1
ATOM 849 C CA . ALA B 1 35 ? -8.383 -6.719 0.784 1 96.31 35 ALA B CA 1
ATOM 850 C C . ALA B 1 35 ? -8.797 -5.262 0.989 1 96.31 35 ALA B C 1
ATOM 852 O O . ALA B 1 35 ? -8.953 -4.809 2.125 1 96.31 35 ALA B O 1
ATOM 853 N N . VAL B 1 36 ? -8.914 -4.547 -0.129 1 96.12 36 VAL B N 1
ATOM 854 C CA . VAL B 1 36 ? -9.266 -3.135 -0.039 1 96.12 36 VAL B CA 1
ATOM 855 C C . VAL B 1 36 ? -10.359 -2.807 -1.06 1 96.12 36 VAL B C 1
ATOM 857 O O . VAL B 1 36 ? -10.695 -3.639 -1.905 1 96.12 36 VAL B O 1
ATOM 860 N N . TYR B 1 37 ? -10.914 -1.542 -0.781 1 92.38 37 TYR B N 1
ATOM 861 C CA . TYR B 1 37 ? -11.93 -1.025 -1.688 1 92.38 37 TYR B CA 1
ATOM 862 C C . TYR B 1 37 ? -11.453 0.254 -2.367 1 92.38 37 TYR B C 1
ATOM 864 O O . TYR B 1 37 ? -10.719 1.042 -1.774 1 92.38 37 TYR B O 1
ATOM 872 N N . GLY B 1 38 ? -11.977 0.404 -3.562 1 90.25 38 GLY B N 1
ATOM 873 C CA . GLY B 1 38 ? -11.547 1.501 -4.414 1 90.25 38 GLY B CA 1
ATOM 874 C C . GLY B 1 38 ? -11.109 1.048 -5.797 1 90.25 38 GLY B C 1
ATOM 875 O O . GLY B 1 38 ? -11.789 0.241 -6.434 1 90.25 38 GLY B O 1
ATOM 876 N N . GLU B 1 39 ? -9.945 1.618 -6.172 1 92.38 39 GLU B N 1
ATOM 877 C CA . GLU B 1 39 ? -9.5 1.322 -7.531 1 92.38 39 GLU B CA 1
ATOM 878 C C . GLU B 1 39 ? -8.836 -0.053 -7.609 1 92.38 39 GLU B C 1
ATOM 880 O O . GLU B 1 39 ? -8.688 -0.613 -8.695 1 92.38 39 GLU B O 1
ATOM 885 N N . TYR B 1 40 ? -8.391 -0.525 -6.535 1 97.06 40 TYR B N 1
ATOM 886 C CA . TYR B 1 40 ? -7.77 -1.842 -6.457 1 97.06 40 TYR B CA 1
ATOM 887 C C . TYR B 1 40 ? -8.539 -2.756 -5.512 1 97.06 40 TYR B C 1
ATOM 889 O O . TYR B 1 40 ? -9.273 -2.281 -4.641 1 97.06 40 TYR B O 1
ATOM 897 N N . ASP B 1 41 ? -8.305 -4.02 -5.652 1 97.44 41 ASP B N 1
ATOM 898 C CA . ASP B 1 41 ? -9.031 -5.004 -4.855 1 97.44 41 ASP B CA 1
ATOM 899 C C . ASP B 1 41 ? -8.188 -5.48 -3.674 1 97.44 41 ASP B C 1
ATOM 901 O O . ASP B 1 41 ? -8.734 -5.875 -2.641 1 97.44 41 ASP B O 1
ATOM 905 N N . VAL B 1 42 ? -6.879 -5.574 -3.85 1 97.88 42 VAL B N 1
ATOM 906 C CA . VAL B 1 42 ? -5.969 -6.121 -2.852 1 97.88 42 VAL B CA 1
ATOM 907 C C . VAL B 1 42 ? -4.68 -5.301 -2.82 1 97.88 42 VAL B C 1
ATOM 909 O O . VAL B 1 42 ? -4.148 -4.926 -3.869 1 97.88 42 VAL B O 1
ATOM 912 N N . VAL B 1 43 ? -4.172 -5 -1.654 1 98.19 43 VAL B N 1
ATOM 913 C CA . VAL B 1 43 ? -2.818 -4.492 -1.468 1 98.19 43 VAL B CA 1
ATOM 914 C C . VAL B 1 43 ? -1.953 -5.562 -0.805 1 98.19 43 VAL B C 1
ATOM 916 O O . VAL B 1 43 ? -2.324 -6.113 0.234 1 98.19 43 VAL B O 1
ATOM 919 N N . VAL B 1 44 ? -0.812 -5.863 -1.392 1 98.25 44 VAL B N 1
ATOM 920 C CA . VAL B 1 44 ? 0.141 -6.832 -0.858 1 98.25 44 VAL B CA 1
ATOM 921 C C . VAL B 1 44 ? 1.43 -6.121 -0.454 1 98.25 44 VAL B C 1
ATOM 923 O O . VAL B 1 44 ? 1.994 -5.352 -1.236 1 98.25 44 VAL B O 1
ATOM 926 N N . GLU B 1 45 ? 1.838 -6.277 0.741 1 98 45 GLU B N 1
ATOM 927 C CA . GLU B 1 45 ? 3.121 -5.777 1.227 1 98 45 GLU B CA 1
ATOM 928 C C . GLU B 1 45 ? 4.203 -6.848 1.127 1 98 45 GLU B C 1
ATOM 930 O O . GLU B 1 45 ? 4.039 -7.957 1.64 1 98 45 GLU B O 1
ATOM 935 N N . ILE B 1 46 ? 5.27 -6.473 0.492 1 97.69 46 ILE B N 1
ATOM 936 C CA . ILE B 1 46 ? 6.375 -7.395 0.243 1 97.69 46 ILE B CA 1
ATOM 937 C C . ILE B 1 46 ? 7.637 -6.879 0.928 1 97.69 46 ILE B C 1
ATOM 939 O O . ILE B 1 46 ? 7.871 -5.668 0.986 1 97.69 46 ILE B O 1
ATOM 943 N N . GLU B 1 47 ? 8.422 -7.805 1.442 1 97.19 47 GLU B N 1
ATOM 944 C CA . GLU B 1 47 ? 9.742 -7.496 1.985 1 97.19 47 GLU B CA 1
ATOM 945 C C . GLU B 1 47 ? 10.789 -8.477 1.474 1 97.19 47 GLU B C 1
ATOM 947 O O . GLU B 1 47 ? 10.523 -9.672 1.353 1 97.19 47 GLU B O 1
ATOM 952 N N . GLY B 1 48 ? 11.891 -7.988 1.145 1 96.31 48 GLY B N 1
ATOM 953 C CA . GLY B 1 48 ? 12.992 -8.797 0.66 1 96.31 48 GLY B CA 1
ATOM 954 C C . GLY B 1 48 ? 14.352 -8.227 1.016 1 96.31 48 GLY B C 1
ATOM 955 O O . GLY B 1 48 ? 14.469 -7.047 1.355 1 96.31 48 GLY B O 1
ATOM 956 N N . LYS B 1 49 ? 15.367 -9.016 0.911 1 95.31 49 LYS B N 1
ATOM 957 C CA . LYS B 1 49 ? 16.719 -8.602 1.291 1 95.31 49 LYS B CA 1
ATOM 958 C C . LYS B 1 49 ? 17.344 -7.734 0.205 1 95.31 49 LYS B C 1
ATOM 960 O O . LYS B 1 49 ? 18.25 -6.941 0.484 1 95.31 49 LYS B O 1
ATOM 965 N N . ASP B 1 50 ? 16.938 -7.984 -1.019 1 94.31 50 ASP B N 1
ATOM 966 C CA . ASP B 1 50 ? 17.422 -7.234 -2.172 1 94.31 50 ASP B CA 1
ATOM 967 C C . ASP B 1 50 ? 16.391 -7.238 -3.303 1 94.31 50 ASP B C 1
ATOM 969 O O . ASP B 1 50 ? 15.305 -7.785 -3.154 1 94.31 50 ASP B O 1
ATOM 973 N N . LEU B 1 51 ? 16.75 -6.5 -4.355 1 94.38 51 LEU B N 1
ATOM 974 C CA . LEU B 1 51 ? 15.82 -6.344 -5.469 1 94.38 51 LEU B CA 1
ATOM 975 C C . LEU B 1 51 ? 15.492 -7.691 -6.102 1 94.38 51 LEU B C 1
ATOM 977 O O . LEU B 1 51 ? 14.375 -7.914 -6.566 1 94.38 51 LEU B O 1
ATOM 981 N N . ASP B 1 52 ? 16.5 -8.547 -6.137 1 95.94 52 ASP B N 1
ATOM 982 C CA . ASP B 1 52 ? 16.266 -9.867 -6.703 1 95.94 52 ASP B CA 1
ATOM 983 C C . ASP B 1 52 ? 15.18 -10.617 -5.93 1 95.94 52 ASP B C 1
ATOM 985 O O . ASP B 1 52 ? 14.312 -11.258 -6.527 1 95.94 52 ASP B O 1
ATOM 989 N N . ASP B 1 53 ? 15.234 -10.586 -4.609 1 96 53 ASP B N 1
ATOM 990 C CA . ASP B 1 53 ? 14.219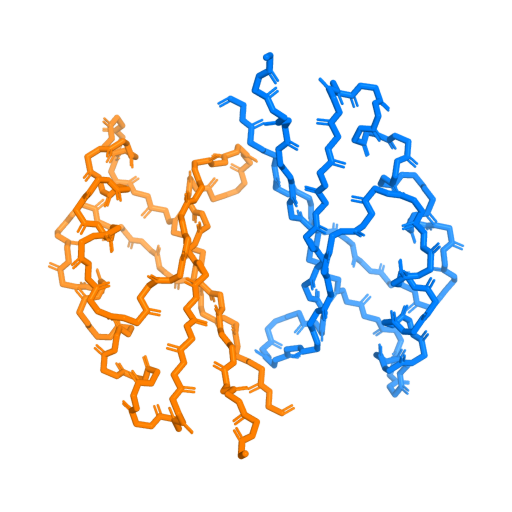 -11.203 -3.766 1 96 53 ASP B CA 1
ATOM 991 C C . ASP B 1 53 ? 12.844 -10.609 -4.031 1 96 53 ASP B C 1
ATOM 993 O O . ASP B 1 53 ? 11.852 -11.336 -4.141 1 96 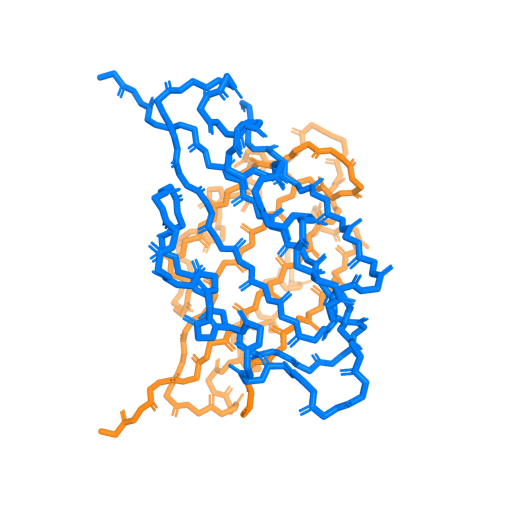53 ASP B O 1
ATOM 997 N N . ILE B 1 54 ? 12.805 -9.312 -4.113 1 96.62 54 ILE B N 1
ATOM 998 C CA . ILE B 1 54 ? 11.555 -8.609 -4.375 1 96.62 54 ILE B CA 1
ATOM 999 C C . ILE B 1 54 ? 10.984 -9.047 -5.719 1 96.62 54 ILE B C 1
ATOM 1001 O O . ILE B 1 54 ? 9.812 -9.414 -5.812 1 96.62 54 ILE B O 1
ATOM 1005 N N . ASN B 1 55 ? 11.828 -8.992 -6.773 1 96.44 55 ASN B N 1
ATOM 1006 C CA . ASN B 1 55 ? 11.398 -9.367 -8.117 1 96.44 55 ASN B CA 1
ATOM 1007 C C . ASN B 1 55 ? 10.883 -10.797 -8.164 1 96.44 55 ASN B C 1
ATOM 1009 O O . ASN B 1 55 ? 9.914 -11.094 -8.867 1 96.44 55 ASN B O 1
ATOM 1013 N N . ARG B 1 56 ? 11.523 -11.656 -7.449 1 97.38 56 ARG B N 1
ATOM 1014 C CA . ARG B 1 56 ? 11.078 -13.047 -7.387 1 97.38 56 ARG B CA 1
ATOM 1015 C C . ARG B 1 56 ? 9.672 -13.148 -6.801 1 97.38 56 ARG B C 1
ATOM 1017 O O . ARG B 1 56 ? 8.828 -13.883 -7.316 1 97.38 56 ARG B O 1
ATOM 1024 N N . THR B 1 57 ? 9.469 -12.508 -5.711 1 97.94 57 THR B N 1
ATOM 1025 C CA . THR B 1 57 ? 8.156 -12.516 -5.074 1 97.94 57 THR B CA 1
ATOM 1026 C C . THR B 1 57 ? 7.098 -11.945 -6.008 1 97.94 57 THR B C 1
ATOM 1028 O O . THR B 1 57 ? 6.02 -12.516 -6.152 1 97.94 57 THR B O 1
ATOM 1031 N N . ILE B 1 58 ? 7.434 -10.812 -6.684 1 97.5 58 ILE B N 1
ATOM 1032 C CA . ILE B 1 58 ? 6.512 -10.18 -7.621 1 97.5 58 ILE B CA 1
ATOM 1033 C C . ILE B 1 58 ? 6.16 -11.164 -8.742 1 97.5 58 ILE B C 1
ATOM 1035 O O . ILE B 1 58 ? 4.992 -11.289 -9.117 1 97.5 58 ILE B O 1
ATOM 1039 N N . SER B 1 59 ? 7.195 -11.812 -9.219 1 97.69 59 SER B N 1
ATOM 1040 C CA . SER B 1 59 ? 6.984 -12.781 -10.289 1 97.69 59 SER B CA 1
ATOM 1041 C C . SER B 1 59 ? 6.035 -13.891 -9.852 1 97.69 59 SER B C 1
ATOM 1043 O O . SER B 1 59 ? 5.176 -14.32 -10.625 1 97.69 59 SER B O 1
ATOM 1045 N N . GLN B 1 60 ? 6.18 -14.352 -8.664 1 97.69 60 GLN B N 1
ATOM 1046 C CA . GLN B 1 60 ? 5.297 -15.383 -8.133 1 97.69 60 GLN B CA 1
ATOM 1047 C C . GLN B 1 60 ? 3.867 -14.867 -8 1 97.69 60 GLN B C 1
ATOM 1049 O O . GLN B 1 60 ? 2.912 -15.594 -8.297 1 97.69 60 GLN B O 1
ATOM 1054 N N . ILE B 1 61 ? 3.682 -13.703 -7.539 1 98.06 61 ILE B N 1
ATOM 1055 C CA . ILE B 1 61 ? 2.367 -13.086 -7.402 1 98.06 61 ILE B CA 1
ATOM 1056 C C . ILE B 1 61 ? 1.674 -13.039 -8.758 1 98.06 61 ILE B C 1
ATOM 1058 O O . ILE B 1 61 ? 0.504 -13.414 -8.883 1 98.06 61 ILE B O 1
ATOM 1062 N N . ARG B 1 62 ? 2.398 -12.633 -9.766 1 97 62 ARG B N 1
ATOM 1063 C CA . ARG B 1 62 ? 1.828 -12.383 -11.086 1 97 62 ARG B CA 1
ATOM 1064 C C . ARG B 1 62 ? 1.438 -13.695 -11.766 1 97 62 ARG B C 1
ATOM 1066 O O . ARG B 1 62 ? 0.751 -13.688 -12.789 1 97 62 ARG B O 1
ATOM 1073 N N . ARG B 1 63 ? 1.766 -14.789 -11.172 1 96.62 63 ARG B N 1
ATOM 1074 C CA . ARG B 1 63 ? 1.438 -16.094 -11.758 1 96.62 63 ARG B CA 1
ATOM 1075 C C . ARG B 1 63 ? 0.001 -16.484 -11.438 1 96.62 63 ARG B C 1
ATOM 1077 O O . ARG B 1 63 ? -0.541 -17.422 -12.039 1 96.62 63 ARG B O 1
ATOM 1084 N N . ASN B 1 64 ? -0.537 -15.906 -10.438 1 97.81 64 ASN B N 1
ATOM 1085 C CA . ASN B 1 64 ? -1.915 -16.219 -10.086 1 97.81 64 ASN B CA 1
ATOM 1086 C C . ASN B 1 64 ? -2.889 -15.812 -11.188 1 97.81 64 ASN B C 1
ATOM 1088 O O . ASN B 1 64 ? -2.994 -14.625 -11.516 1 97.81 64 ASN B O 1
ATOM 1092 N N . PRO B 1 65 ? -3.615 -16.75 -11.742 1 97.5 65 PRO B N 1
ATOM 1093 C CA . PRO B 1 65 ? -4.434 -16.453 -12.922 1 97.5 65 PRO B CA 1
ATOM 1094 C C . PRO B 1 65 ? -5.637 -15.562 -12.594 1 97.5 65 PRO B C 1
ATOM 1096 O O . PRO B 1 65 ? -6.293 -15.047 -13.5 1 97.5 65 PRO B O 1
ATOM 1099 N N . ASN B 1 66 ? -5.926 -15.414 -11.398 1 98.5 66 ASN B N 1
ATOM 1100 C CA . ASN B 1 66 ? -7.074 -14.602 -11.016 1 98.5 66 ASN B CA 1
ATOM 1101 C C . ASN B 1 66 ? -6.676 -13.141 -10.797 1 98.5 66 ASN B C 1
ATOM 1103 O O . ASN B 1 66 ? -7.504 -12.32 -10.398 1 98.5 66 ASN B O 1
ATOM 1107 N N . ILE B 1 67 ? -5.43 -12.82 -11.008 1 98.31 67 ILE B N 1
ATOM 1108 C CA . ILE B 1 67 ? -4.961 -11.438 -10.984 1 98.31 67 ILE B CA 1
ATOM 1109 C C . ILE B 1 67 ? -4.996 -10.852 -12.391 1 98.31 67 ILE B C 1
ATOM 1111 O O . ILE B 1 67 ? -4.336 -11.367 -13.297 1 98.31 67 ILE B O 1
ATOM 1115 N N . ILE B 1 68 ? -5.727 -9.766 -12.516 1 97.94 68 ILE B N 1
ATOM 1116 C CA . ILE B 1 68 ? -5.992 -9.156 -13.812 1 97.94 68 ILE B CA 1
ATOM 1117 C C . ILE B 1 68 ? -4.98 -8.039 -14.078 1 97.94 68 ILE B C 1
ATOM 1119 O O . ILE B 1 68 ? -4.547 -7.848 -15.219 1 97.94 68 ILE B O 1
ATOM 1123 N N . ARG B 1 69 ? -4.629 -7.266 -13.109 1 96.81 69 ARG B N 1
ATOM 1124 C CA . ARG B 1 69 ? -3.725 -6.129 -13.227 1 96.81 69 ARG B CA 1
ATOM 1125 C C . ARG B 1 69 ? -2.906 -5.945 -11.953 1 96.81 69 ARG B C 1
ATOM 1127 O O . ARG B 1 69 ? -3.418 -6.141 -10.844 1 96.81 69 ARG B O 1
ATOM 1134 N N . THR B 1 70 ? -1.613 -5.594 -12.164 1 96.12 70 THR B N 1
ATOM 1135 C CA . THR B 1 70 ? -0.729 -5.312 -11.039 1 96.12 70 THR B CA 1
ATOM 1136 C C . THR B 1 70 ? -0.033 -3.967 -11.219 1 96.12 70 THR B C 1
ATOM 1138 O O . THR B 1 70 ? 0.36 -3.609 -12.336 1 96.12 70 THR B O 1
ATOM 1141 N N . VAL B 1 71 ? 0.014 -3.205 -10.211 1 96.06 71 VAL B N 1
ATOM 1142 C CA . VAL B 1 71 ? 0.883 -2.039 -10.094 1 96.06 71 VAL B CA 1
ATOM 1143 C C . VAL B 1 71 ? 1.854 -2.236 -8.93 1 96.06 71 VAL B C 1
ATOM 1145 O O . VAL B 1 71 ? 1.437 -2.525 -7.805 1 96.06 71 VAL B O 1
ATOM 1148 N N . THR B 1 72 ? 3.133 -2.121 -9.234 1 95.69 72 THR B N 1
ATOM 1149 C CA . THR B 1 72 ? 4.129 -2.336 -8.195 1 95.69 72 THR B CA 1
ATOM 1150 C C . THR B 1 72 ? 4.824 -1.025 -7.832 1 95.69 72 THR B C 1
ATOM 1152 O O . THR B 1 72 ? 5.262 -0.285 -8.719 1 95.69 72 THR B O 1
ATOM 1155 N N . LEU B 1 73 ? 4.82 -0.744 -6.512 1 96.12 73 LEU B N 1
ATOM 1156 C CA . LEU B 1 73 ? 5.555 0.384 -5.945 1 96.12 73 LEU B CA 1
ATOM 1157 C C . LEU B 1 73 ? 6.715 -0.1 -5.082 1 96.12 73 LEU B C 1
ATOM 1159 O O . LEU B 1 73 ? 6.508 -0.816 -4.102 1 96.12 73 LEU B O 1
ATOM 1163 N N . ILE B 1 74 ? 7.98 0.269 -5.41 1 94.94 74 ILE B N 1
ATOM 1164 C CA . ILE B 1 74 ? 9.156 -0.264 -4.734 1 94.94 74 ILE B CA 1
ATOM 1165 C C . ILE B 1 74 ? 9.844 0.846 -3.938 1 94.94 74 ILE B C 1
ATOM 1167 O O . ILE B 1 74 ? 9.945 1.981 -4.406 1 94.94 74 ILE B O 1
ATOM 1171 N N . SER B 1 75 ? 10.219 0.413 -2.736 1 91.69 75 SER B N 1
ATOM 1172 C CA . SER B 1 75 ? 11.023 1.337 -1.941 1 91.69 75 SER B CA 1
ATOM 1173 C C . SER B 1 75 ? 12.461 1.406 -2.453 1 91.69 75 SER B C 1
ATOM 1175 O O . SER B 1 75 ? 12.969 0.438 -3.02 1 91.69 75 SER B O 1
ATOM 1177 N N . MET B 1 76 ? 13.023 2.389 -2.58 1 75.12 76 MET B N 1
ATOM 1178 C CA . MET B 1 76 ? 14.453 2.404 -2.9 1 75.12 76 MET B CA 1
ATOM 1179 C C . MET B 1 76 ? 15.195 3.418 -2.037 1 75.12 76 MET B C 1
ATOM 1181 O O . MET B 1 76 ? 14.602 4.395 -1.575 1 75.12 76 MET B O 1
#

Nearest PDB structures (foldseek):
  2cvi-assembly1_B  TM=9.541E-01  e=5.883E-08  Pyrococcus horikoshii OT3
  2zbc-assembly1_C-2  TM=9.323E-01  e=3.027E-07  Sulfurisphaera tokodaii str. 7
  2zny-assembly2_C  TM=9.122E-01  e=4.544E-06  Pyrococcus horikoshii
  7fby-assembly1_A  TM=8.974E-01  e=6.632E-06  Pyrococcus horikoshii OT3
  8q90-assembly1_B  TM=8.913E-01  e=7.267E-05  Haloferax mediterranei

Sequence (152 aa):
MGSLKAYVLLITSIGKETDVLNELKKLEGVKDGTAVYGEYDVVVEIEGKDLDDINRTISQIRRNPNIIRTVTLISMMGSLKAYVLLITSIGKETDVLNELKKLEGVKDGTAVYGEYDVVVEIEGKDLDDINRTISQIRRNPNIIRTVTLISM

pLDDT: mean 95.26, std 6.99, range [48.62, 98.5]

InterPro domains:
  IPR011008 Dimeric alpha-beta barrel [SSF54909] (4-76)
  IPR019887 Transcription regulator AsnC/Lrp, ligand binding domain [PF01037] (16-76)

Organism: Metallosphaera sedula (strain ATCC 51363 / DSM 5348 / JCM 9185 / NBRC 15509 / TH2) (NCBI:txid399549)

Solvent-accessible surface area (backbone atoms only — not comparable to full-atom values): 8243 Å² total; per-residue (Å²): 132,78,68,40,42,33,37,40,40,26,33,48,41,90,92,34,51,66,61,51,46,60,56,48,62,70,37,74,45,43,74,46,67,42,60,31,43,70,95,37,35,32,42,33,38,33,44,21,78,42,69,68,52,42,51,50,37,51,55,58,59,70,64,42,84,54,55,74,44,78,47,72,35,39,40,124,134,80,66,41,42,33,37,39,40,26,33,48,41,91,91,35,53,64,61,50,43,61,56,49,62,70,37,75,43,43,74,46,66,41,61,31,43,73,95,37,36,34,44,34,36,34,44,21,77,41,70,67,50,41,50,50,37,52,53,56,59,69,63,41,85,55,56,74,44,80,48,72,36,38,41,120

Radius of gyration: 15.02 Å; Cα contacts (8 Å, |Δi|>4): 326; chains: 2; bounding box: 37×40×32 Å

Secondary structure (DSSP, 8-state):
-PPEEEEEEEEESTT-HHHHHHHHTTSTTEEEEEEEESS-SEEEEEEESSHHHHHHHHHHHTT-TTEEEEEEEEE-/-PPEEEEEEEEESTT-HHHHHHHHTTSTTEEEEEEEESS-SEEEEEEESSHHHHHHHHHHHTT-TTEEEEEEEEE-